Protein AF-A0A357T2C3-F1 (afdb_monomer_lite)

Sequence (129 aa):
MSRRLLSYALLLPLMLLILSYPTSTADFEMEFFIPERVEIGLSTEFVDLGLPQGAYPGYFEKQNAVRVDFRCNILADWEVRIYASDFYDGAKTIPISRLQWKTESSAYRGMSPAGGYEILARRRDYPPK

pLDDT: mean 86.33, std 9.84, range [54.88, 96.44]

Radius of gyration: 34.45 Å; chains: 1; bounding box: 68×46×99 Å

Secondary structure (DSSP, 8-state):
--HHHHHHHHHHHHHHHHHTS----------------EEEEES-S-----S-BSSSS-B---TT---EEEEE---S--EEEE----EEETTEEE-GGG-EE--TTS--EEPPPTT--EEEEEGGGS---

Structure (mmCIF, N/CA/C/O backbone):
data_AF-A0A357T2C3-F1
#
_entry.id   AF-A0A357T2C3-F1
#
loop_
_atom_site.group_PDB
_atom_site.id
_atom_site.type_symbol
_atom_site.label_atom_id
_atom_site.label_alt_id
_atom_site.label_comp_id
_atom_site.label_asym_id
_atom_site.label_entity_id
_atom_site.label_seq_id
_atom_site.pdbx_PDB_ins_code
_atom_site.Cartn_x
_atom_site.Cartn_y
_atom_site.Cartn_z
_atom_site.occupancy
_atom_site.B_iso_or_equiv
_atom_site.auth_seq_id
_atom_site.auth_comp_id
_atom_site.auth_asym_id
_atom_site.auth_atom_id
_atom_site.pdbx_PDB_model_num
ATOM 1 N N . MET A 1 1 ? -45.213 32.501 74.364 1.00 54.88 1 MET A N 1
ATOM 2 C CA . MET A 1 1 ? -45.268 31.455 73.314 1.00 54.88 1 MET A CA 1
ATOM 3 C C . MET A 1 1 ? -45.216 30.088 73.987 1.00 54.88 1 MET A C 1
ATOM 5 O O . MET A 1 1 ? -44.316 29.858 74.784 1.00 54.88 1 MET A O 1
ATOM 9 N N . SER A 1 2 ? -46.218 29.228 73.774 1.00 61.41 2 SER A N 1
ATOM 10 C CA . SER A 1 2 ? -46.320 27.908 74.425 1.00 61.41 2 SER A CA 1
ATOM 11 C C . SER A 1 2 ? -45.141 27.012 74.024 1.00 61.41 2 SER A C 1
ATOM 13 O O . SER A 1 2 ? -44.830 26.919 72.838 1.00 61.41 2 SER A O 1
ATOM 15 N N . ARG A 1 3 ? -44.502 26.327 74.988 1.00 66.44 3 ARG A N 1
ATOM 16 C CA . ARG A 1 3 ? -43.366 25.406 74.754 1.00 66.44 3 ARG A CA 1
ATOM 17 C C . ARG A 1 3 ? -43.637 24.395 73.632 1.00 66.44 3 ARG A C 1
ATOM 19 O O . ARG A 1 3 ? -42.711 24.043 72.917 1.00 66.44 3 ARG A O 1
ATOM 26 N N . ARG A 1 4 ? -44.903 24.008 73.434 1.00 65.62 4 ARG A N 1
ATOM 27 C CA . ARG A 1 4 ? -45.337 23.081 72.379 1.00 65.62 4 ARG A CA 1
ATOM 28 C C . ARG A 1 4 ? -45.152 23.656 70.969 1.00 65.62 4 ARG A C 1
ATOM 30 O O . ARG A 1 4 ? -44.708 22.936 70.087 1.00 65.62 4 ARG A O 1
ATOM 37 N N . LEU A 1 5 ? -45.422 24.949 70.760 1.00 65.25 5 LEU A N 1
ATOM 38 C CA . LEU A 1 5 ? -45.234 25.619 69.461 1.00 65.25 5 LEU A CA 1
ATOM 39 C C . LEU A 1 5 ? -43.753 25.695 69.067 1.00 65.25 5 LEU A C 1
ATOM 41 O O . LEU A 1 5 ? -43.426 25.533 67.897 1.00 65.25 5 LEU A O 1
ATOM 45 N N . LEU A 1 6 ? -42.863 25.883 70.049 1.00 69.25 6 LEU A N 1
ATOM 46 C CA . LEU A 1 6 ? -41.415 25.877 69.825 1.00 69.25 6 LEU A CA 1
ATOM 47 C C . LEU A 1 6 ? -40.919 24.482 69.406 1.00 69.25 6 LEU A C 1
ATOM 49 O O . LEU A 1 6 ? -40.076 24.367 68.523 1.00 69.25 6 LEU A O 1
ATOM 53 N N . SER A 1 7 ? -41.478 23.423 70.004 1.00 72.69 7 SER A N 1
ATOM 54 C CA . SER A 1 7 ? -41.167 22.031 69.658 1.00 72.69 7 SER A CA 1
ATOM 55 C C . SER A 1 7 ? -41.563 21.695 68.219 1.00 72.69 7 SER A C 1
ATOM 57 O O . SER A 1 7 ? -40.767 21.113 67.489 1.00 72.69 7 SER A O 1
ATOM 59 N N . TYR A 1 8 ? -42.762 22.101 67.785 1.00 74.88 8 TYR A N 1
ATOM 60 C CA . TYR A 1 8 ? -43.214 21.878 66.406 1.00 74.88 8 TYR A CA 1
ATOM 61 C C . TYR A 1 8 ? -42.397 22.677 65.385 1.00 74.88 8 TYR A C 1
ATOM 63 O O . TYR A 1 8 ? -42.058 22.146 64.329 1.00 74.88 8 TYR A O 1
ATOM 71 N N . ALA A 1 9 ? -42.021 23.916 65.720 1.00 81.19 9 ALA A N 1
ATOM 72 C CA . ALA A 1 9 ? -41.184 24.753 64.864 1.00 81.19 9 ALA A CA 1
ATOM 73 C C . ALA A 1 9 ? -39.766 24.185 64.659 1.00 81.19 9 ALA A C 1
ATOM 75 O O . ALA A 1 9 ? -39.162 24.445 63.626 1.00 81.19 9 ALA A O 1
ATOM 76 N N . LEU A 1 10 ? -39.249 23.397 65.611 1.00 81.75 10 LEU A N 1
ATOM 77 C CA . LEU A 1 10 ? -37.945 22.725 65.516 1.00 81.75 10 LEU A CA 1
ATOM 78 C C . LEU A 1 10 ? -38.022 21.338 64.859 1.00 81.75 10 LEU A C 1
ATOM 80 O O . LEU A 1 10 ? -37.068 20.908 64.216 1.00 81.75 10 LEU A O 1
ATOM 84 N N . LEU A 1 11 ? -39.157 20.645 64.977 1.00 84.31 11 LEU A N 1
ATOM 85 C CA . LEU A 1 11 ? -39.372 19.333 64.356 1.00 84.31 11 LEU A CA 1
ATOM 86 C C . LEU A 1 11 ? -39.505 19.412 62.831 1.00 84.31 11 LEU A C 1
ATOM 88 O O . LEU A 1 11 ? -39.011 18.532 62.129 1.00 84.31 11 LEU A O 1
ATOM 92 N N . LEU A 1 12 ? -40.142 20.466 62.316 1.00 83.38 12 LEU A N 1
ATOM 93 C CA . LEU A 1 12 ? -40.337 20.667 60.879 1.00 83.38 12 LEU A CA 1
ATOM 94 C C . LEU A 1 12 ? -39.015 20.793 60.085 1.00 83.38 12 LEU A C 1
ATOM 96 O O . LEU A 1 12 ? -38.851 20.055 59.113 1.00 83.38 12 LEU A O 1
ATOM 100 N N . PRO A 1 13 ? -38.047 21.656 60.466 1.00 84.25 13 PRO A N 1
ATOM 101 C CA . PRO A 1 13 ? -36.774 21.752 59.755 1.00 84.25 13 PRO A CA 1
ATOM 102 C C . PRO A 1 13 ? -35.929 20.486 59.912 1.00 84.25 13 PRO A C 1
ATOM 104 O O . PRO A 1 13 ? -35.223 20.119 58.979 1.00 84.25 13 PRO A O 1
ATOM 107 N N . LEU A 1 14 ? -36.035 19.783 61.047 1.00 83.50 14 LEU A N 1
ATOM 108 C CA . LEU A 1 14 ? -35.344 18.510 61.258 1.00 83.50 14 LEU A CA 1
ATOM 109 C C . LEU A 1 14 ? -35.865 17.421 60.305 1.00 83.50 14 LEU A C 1
ATOM 111 O O . LEU A 1 14 ? -35.074 16.716 59.687 1.00 83.50 14 LEU A O 1
ATOM 115 N N . MET A 1 15 ? -37.186 17.326 60.134 1.00 83.00 15 MET A N 1
ATOM 116 C CA . MET A 1 15 ? -37.818 16.446 59.143 1.00 83.00 15 MET A CA 1
ATOM 117 C C . MET A 1 15 ? -37.380 16.784 57.714 1.00 83.00 15 MET A C 1
ATOM 119 O O . MET A 1 15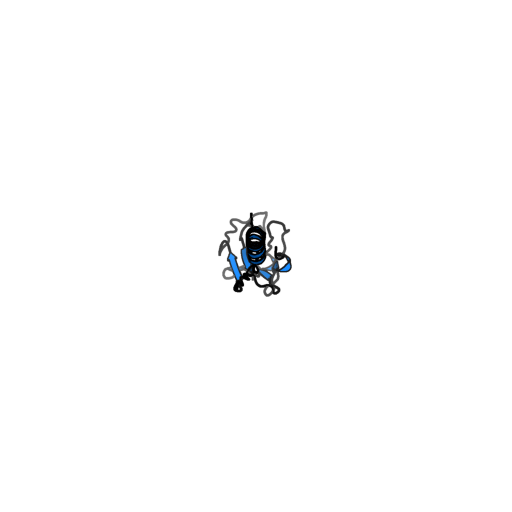 ? -37.029 15.885 56.955 1.00 83.00 15 MET A O 1
ATOM 123 N N . LEU A 1 16 ? -37.358 18.071 57.355 1.00 82.81 16 LEU A N 1
ATOM 124 C CA . LEU A 1 16 ? -36.911 18.524 56.033 1.00 82.81 16 LEU A CA 1
ATOM 125 C C . LEU A 1 16 ? -35.438 18.182 55.771 1.00 82.81 16 LEU A C 1
ATOM 127 O O . LEU A 1 16 ? -35.096 17.785 54.660 1.00 82.81 16 LEU A O 1
ATOM 131 N N . LEU A 1 17 ? -34.581 18.265 56.793 1.00 79.69 17 LEU A N 1
ATOM 132 C CA . LEU A 1 17 ? -33.179 17.853 56.700 1.00 79.69 17 LEU A CA 1
ATOM 133 C C . LEU A 1 17 ? -33.042 16.346 56.454 1.00 79.69 17 LEU A C 1
ATOM 135 O O . LEU A 1 17 ? -32.261 15.941 55.598 1.00 79.69 17 LEU A O 1
ATOM 139 N N . ILE A 1 18 ? -33.841 15.520 57.132 1.00 78.56 18 ILE A N 1
ATOM 140 C CA . ILE A 1 18 ? -33.851 14.063 56.921 1.00 78.56 18 ILE A CA 1
ATOM 141 C C . ILE A 1 18 ? -34.405 13.702 55.530 1.00 78.56 18 ILE A C 1
ATOM 143 O O . ILE A 1 18 ? -33.982 12.725 54.928 1.00 78.56 18 ILE A O 1
ATOM 147 N N . LEU A 1 19 ? -35.315 14.494 54.968 1.00 74.25 19 LEU A N 1
ATOM 148 C CA . LEU A 1 19 ? -35.802 14.299 53.595 1.00 74.25 19 LEU A CA 1
ATOM 149 C C . LEU A 1 19 ? -34.805 14.775 52.526 1.00 74.25 19 LEU A C 1
ATOM 151 O O . LEU A 1 19 ? -34.917 14.377 51.371 1.00 74.25 19 LEU A O 1
ATOM 155 N N . SER A 1 20 ? -33.835 15.612 52.902 1.00 71.19 20 SER A N 1
ATOM 156 C CA . SER A 1 20 ? -32.825 16.170 51.995 1.00 71.19 20 SER A CA 1
ATOM 157 C C . SER A 1 20 ? -31.602 15.275 51.770 1.00 71.19 20 SER A C 1
ATOM 159 O O . SER A 1 20 ? -30.688 15.687 51.054 1.00 71.19 20 SER A O 1
ATOM 161 N N . TYR A 1 21 ? -31.559 14.063 52.346 1.00 69.25 21 TYR A N 1
ATOM 162 C CA . TYR A 1 21 ? -30.493 13.117 52.014 1.00 69.25 21 TYR A CA 1
ATOM 163 C C . TYR A 1 21 ? -30.510 12.861 50.503 1.00 69.25 21 TYR A C 1
ATOM 165 O O . TYR A 1 21 ? -31.557 12.478 49.974 1.00 69.25 21 TYR A O 1
ATOM 173 N N . PRO A 1 22 ? -29.383 13.073 49.798 1.00 64.44 22 PRO A N 1
ATOM 174 C CA . PRO A 1 22 ? -29.312 12.786 48.380 1.00 64.44 22 PRO A CA 1
ATOM 175 C C . PRO A 1 22 ? -29.584 11.295 48.204 1.00 64.44 22 PRO A C 1
ATOM 177 O O . PRO A 1 22 ? -28.792 10.441 48.605 1.00 64.44 22 PRO A O 1
ATOM 180 N N . THR A 1 23 ? -30.754 10.981 47.657 1.00 66.25 23 THR A N 1
ATOM 181 C CA . THR A 1 23 ? -31.030 9.643 47.156 1.00 66.25 23 THR A CA 1
ATOM 182 C C . THR A 1 23 ? -30.085 9.444 45.982 1.00 66.25 23 THR A C 1
ATOM 184 O O . THR A 1 23 ? -30.011 10.300 45.105 1.00 66.25 23 THR A O 1
ATOM 187 N N . SER A 1 24 ? -29.270 8.393 46.086 1.00 65.88 24 SER A N 1
ATOM 188 C CA . SER A 1 24 ? -28.287 7.900 45.117 1.00 65.88 24 SER A CA 1
ATOM 189 C C . SER A 1 24 ? -28.356 8.569 43.743 1.00 65.88 24 SER A C 1
ATOM 191 O O . SER A 1 24 ? -29.386 8.504 43.072 1.00 65.88 24 SER A O 1
ATOM 193 N N . THR A 1 25 ? -27.240 9.126 43.271 1.00 63.69 25 THR A N 1
ATOM 194 C CA . THR A 1 25 ? -27.070 9.344 41.832 1.00 63.69 25 THR A CA 1
ATOM 195 C C . THR A 1 25 ? -27.352 8.015 41.136 1.00 63.69 25 THR A C 1
ATOM 197 O O . THR A 1 25 ? -26.780 6.991 41.509 1.00 63.69 25 THR A O 1
ATOM 200 N N . ALA A 1 26 ? -28.309 8.001 40.210 1.00 65.19 26 ALA A N 1
ATOM 201 C CA . ALA A 1 26 ? -28.511 6.846 39.354 1.00 65.19 26 ALA A CA 1
ATOM 202 C C . ALA A 1 26 ? -27.243 6.713 38.508 1.00 65.19 26 ALA A C 1
ATOM 204 O O . ALA A 1 26 ? -26.992 7.567 37.656 1.00 65.19 26 ALA A O 1
ATOM 205 N N . ASP A 1 27 ? -26.426 5.699 38.791 1.00 66.12 27 ASP A N 1
ATOM 206 C CA . ASP A 1 27 ? -25.329 5.325 37.908 1.00 66.12 27 ASP A CA 1
ATOM 207 C C . ASP A 1 27 ? -25.956 4.928 36.573 1.00 66.12 27 ASP A C 1
ATOM 209 O O . ASP A 1 27 ? -26.636 3.909 36.446 1.00 66.12 27 ASP A O 1
ATOM 213 N N . PHE A 1 28 ? -25.815 5.814 35.592 1.00 69.00 28 PHE A N 1
ATOM 214 C CA . PHE A 1 28 ? -26.224 5.558 34.226 1.00 69.00 28 PHE A CA 1
ATOM 215 C C . PHE A 1 28 ? -24.997 5.058 33.476 1.00 69.00 28 PHE A C 1
ATOM 217 O O . PHE A 1 28 ? -24.144 5.841 33.055 1.00 69.00 28 PHE A O 1
ATOM 224 N N . GLU A 1 29 ? -24.894 3.740 33.349 1.00 74.12 29 GLU A N 1
ATOM 225 C CA . GLU A 1 29 ? -23.874 3.096 32.535 1.00 74.12 29 GLU A CA 1
ATOM 226 C C . GLU A 1 29 ? -24.403 2.960 31.103 1.00 74.12 29 GLU A C 1
ATOM 228 O O . GLU A 1 29 ? -25.474 2.400 30.863 1.00 74.12 29 GLU A O 1
ATOM 233 N N . MET A 1 30 ? -23.677 3.536 30.147 1.00 74.81 30 MET A N 1
ATOM 234 C CA . MET A 1 30 ? -24.025 3.486 28.731 1.00 74.81 30 MET A CA 1
ATOM 235 C C . MET A 1 30 ? -23.060 2.544 28.022 1.00 74.81 30 MET A C 1
ATOM 237 O O . MET A 1 30 ? -21.892 2.874 27.820 1.00 74.81 30 MET A O 1
ATOM 241 N N . GLU A 1 31 ? -23.557 1.371 27.643 1.00 79.44 31 GLU A N 1
ATOM 242 C CA . GLU A 1 31 ? -22.796 0.398 26.869 1.00 79.44 31 GLU A CA 1
ATOM 243 C C . GLU A 1 31 ? -22.919 0.715 25.373 1.00 79.44 31 GLU A C 1
ATOM 245 O O . GLU A 1 31 ? -24.015 0.768 24.811 1.00 79.44 31 GLU A O 1
ATOM 250 N N . PHE A 1 32 ? -21.783 0.941 24.714 1.00 78.06 32 PHE A N 1
ATOM 251 C CA . PHE A 1 32 ? -21.724 1.120 23.268 1.00 78.06 32 PHE A CA 1
ATOM 252 C C . PHE A 1 32 ? -21.114 -0.112 22.616 1.00 78.06 32 PHE A C 1
ATOM 254 O O . PHE A 1 32 ? -19.954 -0.442 22.857 1.00 78.06 32 PHE A O 1
ATOM 261 N N . PHE A 1 33 ? -21.860 -0.737 21.709 1.00 79.38 33 PHE A N 1
ATOM 262 C CA . PHE A 1 33 ? -21.301 -1.745 20.821 1.00 79.38 33 PHE A CA 1
ATOM 263 C C . PHE A 1 33 ? -20.700 -1.070 19.585 1.00 79.38 33 PHE A C 1
ATOM 265 O O . PHE A 1 33 ? -21.420 -0.570 18.718 1.00 79.38 33 PHE A O 1
ATOM 272 N N . ILE A 1 34 ? -19.369 -1.048 19.501 1.00 79.81 34 ILE A N 1
ATOM 273 C CA . ILE A 1 34 ? -18.654 -0.606 18.301 1.00 79.81 34 ILE A CA 1
ATOM 274 C C . ILE A 1 34 ? -18.341 -1.858 17.471 1.00 79.81 34 ILE A C 1
ATOM 276 O O . ILE A 1 34 ? -17.498 -2.650 17.893 1.00 79.81 34 ILE A O 1
ATOM 280 N N . PRO A 1 35 ? -18.975 -2.058 16.301 1.00 83.69 35 PRO A N 1
ATOM 281 C CA . PRO A 1 35 ? -18.704 -3.227 15.473 1.00 83.69 35 PRO A CA 1
ATOM 282 C C . PRO A 1 35 ? -17.268 -3.210 14.943 1.00 83.69 35 PRO A C 1
ATOM 284 O O . PRO A 1 35 ? -16.695 -2.144 14.688 1.00 83.69 35 PRO A O 1
ATOM 287 N N . GLU A 1 36 ? -16.705 -4.397 14.726 1.00 88.31 36 GLU A N 1
ATOM 288 C CA . GLU A 1 36 ? -15.430 -4.547 14.030 1.00 88.31 36 GLU A CA 1
ATOM 289 C C . GLU A 1 36 ? -15.521 -3.968 12.614 1.00 88.31 36 GLU A C 1
ATOM 291 O O . GLU A 1 36 ? -16.503 -4.149 11.891 1.00 88.31 36 GLU A O 1
ATOM 296 N N . ARG A 1 37 ? -14.487 -3.231 12.222 1.00 88.38 37 ARG A N 1
ATOM 297 C CA . ARG A 1 37 ? -14.415 -2.495 10.969 1.00 88.38 37 ARG A CA 1
ATOM 298 C C . ARG A 1 37 ? -12.987 -2.524 10.454 1.00 88.38 37 ARG A C 1
ATOM 300 O O . ARG A 1 37 ? -12.067 -2.052 11.123 1.00 88.38 37 ARG A O 1
ATOM 307 N N . VAL A 1 38 ? -12.843 -3.046 9.240 1.00 91.94 38 VAL A N 1
ATOM 308 C CA . VAL A 1 38 ? -11.591 -3.080 8.485 1.00 91.94 38 VAL A CA 1
ATOM 309 C C . VAL A 1 38 ? -11.850 -2.435 7.134 1.00 91.94 38 VAL A C 1
ATOM 311 O O . VAL A 1 38 ? -12.668 -2.918 6.357 1.00 91.94 38 VAL A O 1
ATOM 314 N N . GLU A 1 39 ? -11.169 -1.330 6.866 1.00 93.88 39 GLU A N 1
ATOM 315 C CA . GLU A 1 39 ? -11.269 -0.594 5.611 1.00 93.88 39 GLU A CA 1
ATOM 316 C C . GLU A 1 39 ? -9.875 -0.297 5.084 1.00 93.88 39 GLU A C 1
ATOM 318 O O . GLU A 1 39 ? -8.982 0.083 5.844 1.00 93.88 39 GLU A O 1
ATOM 323 N N . ILE A 1 40 ? -9.714 -0.445 3.772 1.00 94.44 40 ILE A N 1
ATOM 324 C CA . ILE A 1 40 ? -8.523 -0.048 3.034 1.00 94.44 40 ILE A CA 1
ATOM 325 C C . ILE A 1 40 ? -8.962 0.709 1.783 1.00 94.44 40 ILE A C 1
ATOM 327 O O . ILE A 1 40 ? -9.882 0.292 1.082 1.00 94.44 40 ILE A O 1
ATOM 331 N N . GLY A 1 41 ? -8.319 1.838 1.532 1.00 95.00 41 GLY A N 1
ATOM 332 C CA . GLY A 1 41 ? -8.559 2.705 0.394 1.00 95.00 41 GLY A CA 1
ATOM 333 C C . GLY A 1 41 ? -7.239 3.111 -0.243 1.00 95.00 41 GLY A C 1
ATOM 334 O O . GLY A 1 41 ? -6.250 3.369 0.444 1.00 95.00 41 GLY A O 1
ATOM 335 N N . LEU A 1 42 ? -7.236 3.168 -1.569 1.00 96.00 42 LEU A N 1
ATOM 336 C CA . LEU A 1 42 ? -6.129 3.685 -2.361 1.00 96.00 42 LEU A CA 1
ATOM 337 C C . LEU A 1 42 ? -6.574 4.991 -3.013 1.00 96.00 42 LEU A C 1
ATOM 339 O O . LEU A 1 42 ? -7.713 5.104 -3.461 1.00 96.00 42 LEU A O 1
ATOM 343 N N . SER A 1 43 ? -5.680 5.975 -3.097 1.00 96.44 43 SER A N 1
ATOM 344 C CA . SER A 1 43 ? -5.992 7.240 -3.775 1.00 96.44 43 SER A CA 1
ATOM 345 C C . SER A 1 43 ? -6.204 7.098 -5.284 1.00 96.44 43 SER A C 1
ATOM 347 O O . SER A 1 43 ? -6.789 7.985 -5.897 1.00 96.44 43 SER A O 1
ATOM 349 N N . THR A 1 44 ? -5.672 6.037 -5.891 1.00 95.69 44 THR A N 1
ATOM 350 C CA . THR A 1 44 ? -5.765 5.753 -7.326 1.00 95.69 44 THR A CA 1
ATOM 351 C C . THR A 1 44 ? -5.586 4.257 -7.580 1.00 95.69 44 THR A C 1
ATOM 353 O O . THR A 1 44 ? -4.893 3.578 -6.822 1.00 95.69 44 THR A O 1
ATOM 356 N N . GLU A 1 45 ? -6.185 3.757 -8.658 1.00 92.19 45 GLU A N 1
ATOM 357 C CA . GLU A 1 45 ? -6.026 2.374 -9.131 1.00 92.19 45 GLU A CA 1
ATOM 358 C C . GLU A 1 45 ? -4.815 2.210 -10.059 1.00 92.19 45 GLU A C 1
ATOM 360 O O . GLU A 1 45 ? -4.269 1.117 -10.190 1.00 92.19 45 GLU A O 1
ATOM 365 N N . PHE A 1 46 ? -4.370 3.300 -10.690 1.00 91.19 46 PHE A N 1
ATOM 366 C CA . PHE A 1 46 ? -3.233 3.309 -11.605 1.00 91.19 46 PHE A CA 1
ATOM 367 C C . PHE A 1 46 ? -2.304 4.490 -11.323 1.00 91.19 46 PHE A C 1
ATOM 369 O O . PHE A 1 46 ? -2.730 5.562 -10.886 1.00 91.19 46 PHE A O 1
ATOM 376 N N . VAL A 1 47 ? -1.014 4.293 -11.588 1.00 91.81 4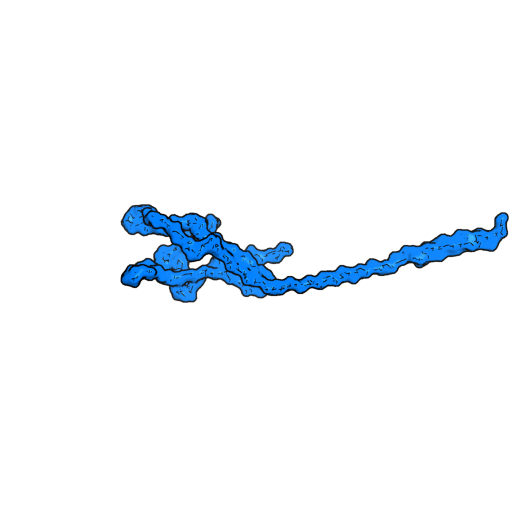7 VAL A N 1
ATOM 377 C CA . VAL A 1 47 ? 0.023 5.314 -11.424 1.00 91.81 47 VAL A CA 1
ATOM 378 C C . VAL A 1 47 ? 0.682 5.558 -12.769 1.00 91.81 47 VAL A C 1
ATOM 380 O O . VAL A 1 47 ? 1.291 4.656 -13.338 1.00 91.81 47 VAL A O 1
ATOM 383 N N . ASP A 1 48 ? 0.609 6.798 -13.242 1.00 91.62 48 ASP A N 1
ATOM 384 C CA . ASP A 1 48 ? 1.434 7.255 -14.354 1.00 91.62 48 ASP A CA 1
ATOM 385 C C . ASP A 1 48 ? 2.817 7.678 -13.833 1.00 91.62 48 ASP A C 1
ATOM 387 O O . ASP A 1 48 ? 2.960 8.650 -13.078 1.00 91.62 48 ASP A O 1
ATOM 391 N N . LEU A 1 49 ? 3.836 6.911 -14.223 1.00 89.88 49 LEU A N 1
ATOM 392 C CA . LEU A 1 49 ? 5.232 7.156 -13.865 1.00 89.88 49 LEU A CA 1
ATOM 393 C C . LEU A 1 49 ? 5.905 8.206 -14.764 1.00 89.88 49 LEU A C 1
ATOM 395 O O . LEU A 1 49 ? 6.992 8.677 -14.433 1.00 89.88 49 LEU A O 1
ATOM 399 N N . GLY A 1 50 ? 5.269 8.596 -15.872 1.00 90.62 50 GLY A N 1
ATOM 400 C CA . GLY A 1 50 ? 5.812 9.538 -16.840 1.00 90.62 50 GLY A CA 1
ATOM 401 C C . GLY A 1 50 ? 7.002 8.988 -17.632 1.00 90.62 50 GLY A C 1
ATOM 402 O O . GLY A 1 50 ? 7.108 7.795 -17.918 1.00 90.62 50 GLY A O 1
ATOM 403 N N . LEU A 1 51 ? 7.897 9.894 -18.031 1.00 90.94 51 LEU A N 1
ATOM 404 C CA . LEU A 1 51 ? 9.083 9.574 -18.828 1.00 90.94 51 LEU A CA 1
ATOM 405 C C . LEU A 1 51 ? 10.222 9.018 -17.954 1.00 90.94 51 LEU A C 1
ATOM 407 O O . LEU A 1 51 ? 10.341 9.401 -16.787 1.00 90.94 51 LEU A O 1
ATOM 411 N N . PRO A 1 52 ? 11.095 8.158 -18.512 1.00 91.38 52 PRO A N 1
ATOM 412 C CA . PRO A 1 52 ? 12.253 7.656 -17.785 1.00 91.38 52 PRO A CA 1
ATOM 413 C C . PRO A 1 52 ? 13.227 8.791 -17.445 1.00 91.38 52 PRO A C 1
ATOM 415 O O . PRO A 1 52 ? 13.454 9.709 -18.232 1.00 91.38 52 PRO A O 1
ATOM 418 N N . GLN A 1 53 ? 13.831 8.686 -16.270 1.00 92.31 53 GLN A N 1
ATOM 419 C CA . GLN A 1 53 ? 14.821 9.596 -15.710 1.00 92.31 53 GLN A CA 1
ATOM 420 C C . GLN A 1 53 ? 16.206 8.930 -15.686 1.00 92.31 53 GLN A C 1
ATOM 422 O O . GLN A 1 53 ? 16.320 7.705 -15.672 1.00 92.31 53 GLN A O 1
ATOM 427 N N . GLY A 1 54 ? 17.273 9.729 -15.648 1.00 89.06 54 GLY A N 1
ATOM 428 C CA . GLY A 1 54 ? 18.654 9.236 -15.562 1.00 89.06 54 GLY A CA 1
ATOM 429 C C . GLY A 1 54 ? 19.290 8.828 -16.901 1.00 89.06 54 GLY A C 1
ATOM 430 O O . GLY A 1 54 ? 18.657 8.838 -17.955 1.00 89.06 54 GLY A O 1
ATOM 431 N N . ALA A 1 55 ? 20.588 8.510 -16.853 1.00 83.56 55 ALA A N 1
ATOM 432 C CA . ALA A 1 55 ? 21.357 8.040 -18.007 1.00 83.56 55 ALA A CA 1
ATOM 433 C C . ALA A 1 55 ? 21.100 6.549 -18.277 1.00 83.56 55 ALA A C 1
ATOM 435 O O . ALA A 1 55 ? 20.779 5.799 -17.364 1.00 83.56 55 ALA A O 1
ATOM 436 N N . TYR A 1 56 ? 21.246 6.117 -19.531 1.00 80.06 56 TYR A N 1
ATOM 437 C CA . TYR A 1 56 ? 20.848 4.777 -19.966 1.00 80.06 56 TYR A CA 1
ATOM 438 C C . TYR A 1 56 ? 21.621 3.645 -19.244 1.00 80.06 56 TYR A C 1
ATOM 440 O O . TYR A 1 56 ? 22.854 3.651 -19.290 1.00 80.06 56 TYR A O 1
ATOM 448 N N . PRO A 1 57 ? 20.937 2.638 -18.653 1.00 77.56 57 PRO A N 1
ATOM 449 C CA . PRO A 1 57 ? 19.481 2.486 -18.569 1.00 77.56 57 PRO A CA 1
ATOM 450 C C . PRO A 1 57 ? 18.856 3.415 -17.514 1.00 77.56 57 PRO A C 1
ATOM 452 O O . PRO A 1 57 ? 19.263 3.415 -16.356 1.00 77.56 57 PRO A O 1
ATOM 455 N N . GLY A 1 58 ? 17.838 4.179 -17.925 1.00 88.69 58 GLY A N 1
ATOM 456 C CA . GLY A 1 58 ? 17.098 5.068 -17.029 1.00 88.69 58 GLY A CA 1
ATOM 457 C C . GLY A 1 58 ? 16.165 4.323 -16.065 1.00 88.69 58 GLY A C 1
ATOM 458 O O . GLY A 1 58 ? 16.012 3.103 -16.133 1.00 88.69 58 GLY A O 1
ATOM 459 N N . TYR A 1 59 ? 15.508 5.074 -15.185 1.00 91.25 59 TYR A N 1
ATOM 460 C CA . TYR A 1 59 ? 14.549 4.584 -14.197 1.00 91.25 59 TYR A CA 1
ATOM 461 C C . TYR A 1 59 ? 13.247 5.388 -14.240 1.00 91.25 59 TYR A C 1
ATOM 463 O O . TYR A 1 59 ? 13.220 6.530 -14.685 1.00 91.25 59 TYR A O 1
ATOM 471 N N . PHE A 1 60 ? 12.154 4.799 -13.767 1.00 92.12 60 PHE A N 1
ATOM 472 C CA . PHE A 1 60 ? 10.862 5.471 -13.649 1.00 92.12 60 PHE A CA 1
ATOM 473 C C . PHE A 1 60 ? 10.577 5.733 -12.171 1.00 92.12 60 PHE A C 1
ATOM 475 O O . PHE A 1 60 ? 10.642 4.808 -11.363 1.00 92.12 60 PHE A O 1
ATOM 482 N N . GLU A 1 61 ? 10.272 6.977 -11.808 1.00 92.88 61 GLU A N 1
ATOM 483 C CA . GLU A 1 61 ? 10.000 7.361 -10.421 1.00 92.88 61 GLU A CA 1
ATOM 484 C C . GLU A 1 61 ? 8.829 8.337 -10.351 1.00 92.88 61 GLU A C 1
ATOM 486 O O . GLU A 1 61 ? 8.793 9.350 -11.052 1.00 92.88 61 GLU A O 1
ATOM 491 N N . LYS A 1 62 ? 7.907 8.062 -9.426 1.00 93.81 62 LYS A N 1
ATOM 492 C CA . LYS A 1 62 ? 6.841 8.979 -9.041 1.00 93.81 62 LYS A CA 1
ATOM 493 C C . LYS A 1 62 ? 6.818 9.127 -7.524 1.00 93.81 62 LYS A C 1
ATOM 495 O O . LYS A 1 62 ? 6.629 8.154 -6.798 1.00 93.81 62 LYS A O 1
ATOM 500 N N . GLN A 1 63 ? 6.990 10.355 -7.046 1.00 91.81 63 GLN A N 1
ATOM 501 C CA . GLN A 1 63 ? 6.842 10.672 -5.626 1.00 91.81 63 GLN A CA 1
ATOM 502 C C . GLN A 1 63 ? 5.363 10.797 -5.265 1.00 91.81 63 GLN A C 1
ATOM 504 O O . GLN A 1 63 ? 4.569 11.272 -6.078 1.00 91.81 63 GLN A O 1
ATOM 509 N N . ASN A 1 64 ? 5.005 10.367 -4.051 1.00 90.75 64 ASN A N 1
ATOM 510 C CA . ASN A 1 64 ? 3.622 10.354 -3.559 1.00 90.75 64 ASN A CA 1
ATOM 511 C C . ASN A 1 64 ? 2.653 9.690 -4.554 1.00 90.75 64 ASN A C 1
ATOM 513 O O . ASN A 1 64 ? 1.543 10.165 -4.773 1.00 90.75 64 ASN A O 1
ATOM 517 N N . ALA A 1 65 ? 3.114 8.601 -5.181 1.00 93.50 65 ALA A N 1
ATOM 518 C CA . ALA A 1 65 ? 2.402 7.906 -6.249 1.00 93.50 65 ALA A CA 1
ATOM 519 C C . ALA A 1 65 ? 1.036 7.367 -5.807 1.00 93.50 65 ALA A C 1
ATOM 521 O O . ALA A 1 65 ? 0.072 7.427 -6.566 1.00 93.50 65 ALA A O 1
ATOM 522 N N . VAL A 1 66 ? 0.964 6.839 -4.583 1.00 94.56 66 VAL A N 1
ATOM 523 C CA . VAL A 1 66 ? -0.243 6.243 -4.007 1.00 94.56 66 VAL A CA 1
ATOM 524 C C . VAL A 1 66 ? -0.317 6.618 -2.533 1.00 94.56 66 VAL A C 1
ATOM 526 O O . VAL A 1 66 ? 0.651 6.427 -1.795 1.00 94.56 66 VAL A O 1
ATOM 529 N N . ARG A 1 67 ? -1.475 7.116 -2.092 1.00 94.56 67 ARG A N 1
ATOM 530 C CA . ARG A 1 67 ? -1.826 7.207 -0.673 1.00 94.56 67 ARG A CA 1
ATOM 531 C C . ARG A 1 67 ? -2.648 5.981 -0.292 1.00 94.56 67 ARG A C 1
ATOM 533 O O . ARG A 1 67 ? -3.603 5.644 -0.990 1.00 94.56 67 ARG A O 1
ATOM 540 N N . VAL A 1 68 ? -2.264 5.339 0.809 1.00 93.94 68 VAL A N 1
ATOM 541 C CA . VAL A 1 68 ? -2.975 4.198 1.394 1.00 93.94 68 VAL A CA 1
ATOM 542 C C . VAL A 1 68 ? -3.666 4.679 2.661 1.00 93.94 68 VAL A C 1
ATOM 544 O O . VAL A 1 68 ? -3.007 4.958 3.661 1.00 93.94 68 VAL A O 1
ATOM 547 N N . ASP A 1 69 ? -4.986 4.789 2.602 1.00 94.62 69 ASP A N 1
ATOM 548 C CA . ASP A 1 69 ? -5.833 5.118 3.743 1.00 94.62 69 ASP A CA 1
ATOM 549 C C . ASP A 1 69 ? -6.371 3.807 4.327 1.00 94.62 69 ASP A C 1
ATOM 551 O O . ASP A 1 69 ? -6.870 2.955 3.595 1.00 94.62 69 ASP A O 1
ATOM 555 N N . PHE A 1 70 ? -6.273 3.606 5.638 1.00 93.38 70 PHE A N 1
ATOM 556 C CA . PHE A 1 70 ? -6.826 2.411 6.271 1.00 93.38 70 PHE A CA 1
ATOM 557 C C . PHE A 1 70 ? -7.440 2.725 7.630 1.00 93.38 70 PHE A C 1
ATOM 559 O O . PHE A 1 70 ? -7.013 3.636 8.342 1.00 93.38 70 PHE A O 1
ATOM 566 N N . ARG A 1 71 ? -8.450 1.939 8.000 1.00 91.31 71 ARG A N 1
ATOM 567 C CA . ARG A 1 71 ? -9.105 1.995 9.306 1.00 91.31 71 ARG A CA 1
ATOM 568 C C . ARG A 1 71 ? -9.287 0.579 9.820 1.00 91.31 71 ARG A C 1
ATOM 570 O O . ARG A 1 71 ? -9.933 -0.234 9.172 1.00 91.31 71 ARG A O 1
ATOM 577 N N . CYS A 1 72 ? -8.739 0.306 10.997 1.00 90.50 72 CYS A N 1
ATOM 578 C CA . CYS A 1 72 ? -8.895 -0.969 11.682 1.00 90.50 72 CYS A CA 1
ATOM 579 C C . CYS A 1 72 ? -9.115 -0.704 13.171 1.00 90.50 72 CYS A C 1
ATOM 581 O O . CYS A 1 72 ? -8.286 -0.051 13.806 1.00 90.50 72 CYS A O 1
ATOM 583 N N . ASN A 1 73 ? -10.234 -1.173 13.721 1.00 88.44 73 ASN A N 1
ATOM 584 C CA . ASN A 1 73 ? -10.517 -1.122 15.162 1.00 88.44 73 ASN A CA 1
ATOM 585 C C . ASN A 1 73 ? -10.413 -2.497 15.842 1.00 88.44 73 ASN A C 1
ATOM 587 O O . ASN A 1 73 ? -10.738 -2.615 17.021 1.00 88.44 73 ASN A O 1
ATOM 591 N N . ILE A 1 74 ? -9.953 -3.521 15.119 1.00 89.00 74 ILE A N 1
ATOM 592 C CA . ILE A 1 74 ? -9.696 -4.844 15.683 1.00 89.00 74 ILE A CA 1
ATOM 593 C C . ILE A 1 74 ? -8.506 -4.742 16.647 1.00 89.00 74 ILE A C 1
ATOM 595 O O . ILE A 1 74 ? -7.456 -4.188 16.308 1.00 89.00 74 ILE A O 1
ATOM 599 N N . LEU A 1 75 ? -8.687 -5.265 17.864 1.00 84.31 75 LEU A N 1
ATOM 600 C CA . LEU A 1 75 ? -7.662 -5.253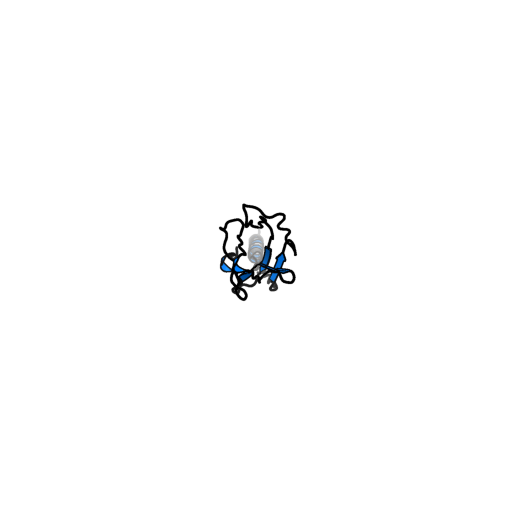 18.916 1.00 84.31 75 LEU A CA 1
ATOM 601 C C . LEU A 1 75 ? -6.583 -6.322 18.717 1.00 84.31 75 LEU A C 1
ATOM 603 O O . LEU A 1 75 ? -5.476 -6.156 19.225 1.00 84.31 75 LEU A O 1
ATOM 607 N N . ALA A 1 76 ? 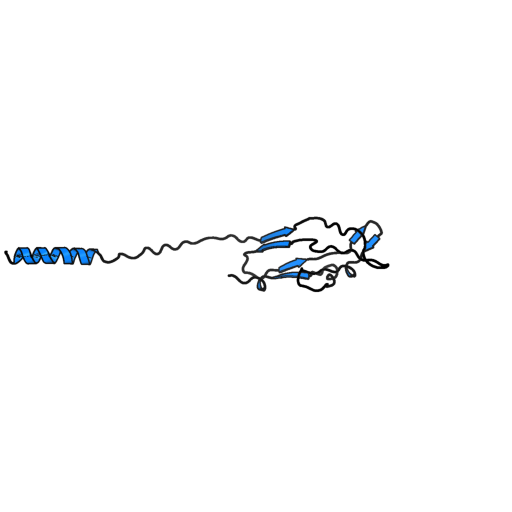-6.905 -7.396 17.992 1.00 88.62 76 ALA A N 1
ATOM 608 C CA . ALA A 1 76 ? -5.943 -8.416 17.596 1.00 88.62 76 ALA A CA 1
ATOM 609 C C . ALA A 1 76 ? -4.843 -7.837 16.688 1.00 88.62 76 ALA A C 1
ATOM 611 O O . ALA A 1 76 ? -4.996 -6.769 16.087 1.00 88.62 76 ALA A O 1
ATOM 612 N N . ASP A 1 77 ? -3.732 -8.564 16.578 1.00 91.69 77 ASP A N 1
ATOM 613 C CA . ASP A 1 77 ? -2.636 -8.174 15.698 1.00 91.69 77 ASP A CA 1
ATOM 614 C C . ASP A 1 77 ? -3.099 -8.094 14.238 1.00 91.69 77 ASP A C 1
ATOM 616 O O . ASP A 1 77 ? -3.716 -9.014 13.699 1.00 91.69 77 ASP A O 1
ATOM 620 N N . TRP A 1 78 ? -2.761 -6.982 13.585 1.00 92.56 78 TRP A N 1
ATOM 621 C CA . TRP A 1 78 ? -3.031 -6.746 12.171 1.00 92.56 78 TRP A CA 1
ATOM 622 C C . TRP A 1 78 ? -1.850 -6.058 11.490 1.00 92.56 78 TRP A C 1
ATOM 624 O O . TRP A 1 78 ? -1.050 -5.360 12.126 1.00 92.56 78 TRP A O 1
ATOM 634 N N . GLU A 1 79 ? -1.764 -6.245 10.173 1.00 95.56 79 GLU A N 1
ATOM 635 C CA . GLU A 1 79 ? -0.754 -5.635 9.312 1.00 95.56 79 GLU A CA 1
ATOM 636 C C . GLU A 1 79 ? -1.389 -5.161 8.001 1.00 95.56 79 GLU A C 1
ATOM 638 O O . GLU A 1 79 ? -2.202 -5.863 7.403 1.00 95.56 79 GLU A O 1
ATOM 643 N N . VAL A 1 80 ? -0.968 -3.994 7.522 1.00 94.25 80 VAL A N 1
ATOM 644 C CA . VAL A 1 80 ? -1.207 -3.541 6.151 1.00 94.25 80 VAL A CA 1
ATOM 645 C C . VAL A 1 80 ? 0.011 -3.930 5.332 1.00 94.25 80 VAL A C 1
ATOM 647 O O . VAL A 1 80 ? 1.135 -3.526 5.644 1.00 94.25 80 VAL A O 1
ATOM 650 N N . ARG A 1 81 ? -0.210 -4.737 4.298 1.00 94.81 81 ARG A N 1
ATOM 651 C CA . ARG A 1 81 ? 0.849 -5.341 3.490 1.00 94.81 81 ARG A CA 1
ATOM 652 C C . ARG A 1 81 ? 0.762 -4.863 2.051 1.00 94.81 81 ARG A C 1
ATOM 654 O O . ARG A 1 81 ? -0.333 -4.679 1.528 1.00 94.81 81 ARG A O 1
ATOM 661 N N . ILE A 1 82 ? 1.914 -4.730 1.410 1.00 93.44 82 ILE A N 1
ATOM 662 C CA . ILE A 1 82 ? 2.015 -4.575 -0.039 1.00 93.44 82 ILE A CA 1
ATOM 663 C C . ILE A 1 82 ? 2.756 -5.764 -0.627 1.00 93.44 82 ILE A C 1
ATOM 665 O O . ILE A 1 82 ? 3.718 -6.273 -0.056 1.00 93.44 82 ILE A O 1
ATOM 669 N N . TYR A 1 83 ? 2.299 -6.197 -1.787 1.00 94.00 83 TYR A N 1
ATOM 670 C CA . TYR A 1 83 ? 2.901 -7.259 -2.573 1.00 94.00 83 TYR A CA 1
ATOM 671 C C . TYR A 1 83 ? 2.889 -6.820 -4.034 1.00 94.00 83 TYR A C 1
ATOM 673 O O . TYR A 1 83 ? 2.117 -5.946 -4.429 1.00 94.00 83 TYR A O 1
ATOM 681 N N . ALA A 1 84 ? 3.774 -7.399 -4.829 1.00 93.44 84 ALA A N 1
ATOM 682 C CA . ALA A 1 84 ? 3.802 -7.171 -6.260 1.00 93.44 84 ALA A CA 1
ATOM 683 C C . ALA A 1 84 ? 4.195 -8.467 -6.967 1.00 93.44 84 ALA A C 1
ATOM 685 O O . ALA A 1 84 ? 4.512 -9.481 -6.341 1.00 93.44 84 ALA A O 1
ATOM 686 N N . SER A 1 85 ? 4.175 -8.412 -8.289 1.00 94.44 85 SER A N 1
ATOM 687 C CA . SER A 1 85 ? 4.693 -9.453 -9.168 1.00 94.44 85 SER A CA 1
ATOM 688 C C . SER A 1 85 ? 5.460 -8.788 -10.308 1.00 94.44 85 SER A C 1
ATOM 690 O O . SER A 1 85 ? 5.533 -7.558 -10.370 1.00 94.44 85 SER A O 1
ATOM 692 N N . ASP A 1 86 ? 6.067 -9.588 -11.176 1.00 94.00 86 ASP A N 1
ATOM 693 C CA . ASP A 1 86 ? 6.705 -9.064 -12.379 1.00 94.00 86 ASP A CA 1
ATOM 694 C C . ASP A 1 86 ? 5.686 -8.298 -13.239 1.00 94.00 86 ASP A C 1
ATOM 696 O O . ASP A 1 86 ? 4.518 -8.678 -13.336 1.00 94.00 86 ASP A O 1
ATOM 700 N N . PHE A 1 87 ? 6.128 -7.214 -13.874 1.00 90.06 87 PHE A N 1
ATOM 701 C CA . PHE A 1 87 ? 5.283 -6.443 -14.783 1.00 90.06 87 PHE A CA 1
ATOM 702 C C . PHE A 1 87 ? 5.398 -7.025 -16.187 1.00 90.06 87 PHE A C 1
ATOM 704 O O . PHE A 1 87 ? 6.507 -7.131 -16.717 1.00 90.06 87 PHE A O 1
ATOM 711 N N . TYR A 1 88 ? 4.263 -7.362 -16.794 1.00 91.75 88 TYR A N 1
ATOM 712 C CA . TYR A 1 88 ? 4.196 -7.987 -18.113 1.00 91.75 88 TYR A CA 1
ATOM 713 C C . TYR A 1 88 ? 3.540 -7.057 -19.135 1.00 91.75 88 TYR A C 1
ATOM 715 O O . TYR A 1 88 ? 2.471 -6.507 -18.884 1.00 91.75 88 TYR A O 1
ATOM 723 N N . ASP A 1 89 ? 4.163 -6.942 -20.305 1.00 88.25 89 ASP A N 1
ATOM 724 C CA . ASP A 1 89 ? 3.610 -6.306 -21.504 1.00 88.25 89 ASP A CA 1
ATOM 725 C C . ASP A 1 89 ? 3.899 -7.204 -22.719 1.00 88.25 89 ASP A C 1
ATOM 727 O O . ASP A 1 89 ? 4.957 -7.132 -23.357 1.00 88.25 89 ASP A O 1
ATOM 731 N N . GLY A 1 90 ? 2.989 -8.146 -22.983 1.00 92.06 90 GLY A N 1
ATOM 732 C CA . GLY A 1 90 ? 3.169 -9.177 -24.005 1.00 92.06 90 GLY A CA 1
ATOM 733 C C . GLY A 1 90 ? 4.413 -10.033 -23.742 1.00 92.06 90 GLY A C 1
ATOM 734 O O . GLY A 1 90 ? 4.474 -10.764 -22.759 1.00 92.06 90 GLY A O 1
ATOM 735 N N . ALA A 1 91 ? 5.410 -9.944 -24.627 1.00 92.75 91 ALA A N 1
ATOM 736 C CA . ALA A 1 91 ? 6.687 -10.656 -24.494 1.00 92.75 91 ALA A CA 1
ATOM 737 C C . ALA A 1 91 ? 7.733 -9.910 -23.639 1.00 92.75 91 ALA A C 1
ATOM 739 O O . ALA A 1 91 ? 8.845 -10.407 -23.457 1.00 92.75 91 ALA A O 1
ATOM 740 N N . LYS A 1 92 ? 7.423 -8.699 -23.160 1.00 91.75 92 LYS A N 1
ATOM 741 C CA . LYS A 1 92 ? 8.326 -7.892 -22.334 1.00 91.75 92 LYS A CA 1
ATOM 742 C C . LYS A 1 92 ? 7.995 -8.092 -20.861 1.00 91.75 92 LYS A C 1
ATOM 744 O O . LYS A 1 92 ? 6.829 -8.049 -20.472 1.00 91.75 92 LYS A O 1
ATOM 749 N N . THR A 1 93 ? 9.035 -8.230 -20.045 1.00 93.12 93 THR A N 1
ATOM 750 C CA . THR A 1 93 ? 8.900 -8.376 -18.595 1.00 93.12 93 THR A CA 1
ATOM 751 C C . THR A 1 93 ? 9.865 -7.447 -17.875 1.00 93.12 93 THR A C 1
ATOM 753 O O . THR A 1 93 ? 11.062 -7.427 -18.177 1.00 93.12 93 THR A O 1
ATOM 756 N N . ILE A 1 94 ? 9.357 -6.695 -16.899 1.00 90.50 94 ILE A N 1
ATOM 757 C CA . ILE A 1 94 ? 10.182 -6.003 -15.907 1.00 90.50 94 ILE A CA 1
ATOM 758 C C . ILE A 1 94 ? 10.125 -6.834 -14.623 1.00 90.50 94 ILE A C 1
ATOM 760 O O . ILE A 1 94 ? 9.059 -6.910 -14.007 1.00 90.50 94 ILE A O 1
ATOM 764 N N . PRO A 1 95 ? 11.237 -7.469 -14.211 1.00 93.75 95 PRO A N 1
ATOM 765 C CA . PRO A 1 95 ? 11.232 -8.311 -13.027 1.00 93.75 95 PRO A CA 1
ATOM 766 C C . PRO A 1 95 ? 11.044 -7.472 -11.759 1.00 93.75 95 PRO A C 1
ATOM 768 O O . PRO A 1 95 ? 11.636 -6.397 -11.622 1.00 93.75 95 PRO A O 1
ATOM 771 N N . ILE A 1 96 ? 10.283 -8.002 -10.802 1.00 95.00 96 ILE A N 1
ATOM 772 C CA . ILE A 1 96 ? 10.005 -7.389 -9.496 1.00 95.00 96 ILE A CA 1
ATOM 773 C C . ILE A 1 96 ? 11.279 -7.057 -8.716 1.00 95.00 96 ILE A C 1
ATOM 775 O O . ILE A 1 96 ? 11.300 -6.103 -7.946 1.00 95.00 96 ILE A O 1
ATOM 779 N N . SER A 1 97 ? 12.380 -7.772 -8.967 1.00 94.69 97 SER A N 1
ATOM 780 C CA . SER A 1 97 ? 13.691 -7.489 -8.369 1.00 94.69 97 SER A CA 1
ATOM 781 C C . SER A 1 97 ? 14.243 -6.098 -8.708 1.00 94.69 97 SER A C 1
ATOM 783 O O . SER A 1 97 ? 15.161 -5.626 -8.039 1.00 94.69 97 SER A O 1
ATOM 785 N N . ARG A 1 98 ? 13.695 -5.429 -9.732 1.00 93.06 98 ARG A N 1
ATOM 786 C CA . ARG A 1 98 ? 14.020 -4.040 -10.096 1.00 93.06 98 ARG A CA 1
ATOM 787 C C . ARG A 1 98 ? 13.074 -3.014 -9.475 1.00 93.06 98 ARG A C 1
ATOM 789 O O . ARG A 1 98 ? 13.345 -1.821 -9.577 1.00 93.06 98 ARG A O 1
ATOM 796 N N . LEU A 1 99 ? 11.974 -3.449 -8.861 1.00 93.38 99 LEU A N 1
ATOM 797 C CA . LEU A 1 99 ? 11.024 -2.557 -8.215 1.00 93.38 99 LEU A CA 1
ATOM 798 C C . LEU A 1 99 ? 11.573 -2.116 -6.859 1.00 93.38 99 LEU A C 1
ATOM 800 O O . LEU A 1 99 ? 11.935 -2.935 -6.011 1.00 93.38 99 LEU A O 1
ATOM 804 N N . GLN A 1 100 ? 11.588 -0.806 -6.652 1.00 93.94 100 GLN A N 1
ATOM 805 C CA . GLN A 1 100 ? 11.905 -0.193 -5.373 1.00 93.94 100 GLN A CA 1
ATOM 806 C C . GLN A 1 100 ? 10.760 0.704 -4.932 1.00 93.94 100 GLN A C 1
ATOM 808 O O . GLN A 1 100 ? 10.036 1.269 -5.750 1.00 93.94 100 GLN A O 1
ATOM 813 N N . TRP A 1 101 ? 10.612 0.846 -3.624 1.00 93.31 101 TRP A N 1
ATOM 814 C CA . TRP A 1 101 ? 9.577 1.674 -3.031 1.00 93.31 101 TRP A CA 1
ATOM 815 C C . TRP A 1 101 ? 10.077 2.303 -1.734 1.00 93.31 101 TRP A C 1
ATOM 817 O O . TRP A 1 101 ? 11.062 1.858 -1.139 1.00 93.31 101 TRP A O 1
ATOM 827 N N . LYS A 1 102 ? 9.386 3.353 -1.299 1.00 93.75 102 LYS A N 1
ATOM 828 C CA . LYS A 1 102 ? 9.603 4.005 -0.009 1.00 93.75 102 LYS A CA 1
ATOM 829 C C . LYS A 1 102 ? 8.308 4.636 0.485 1.00 93.75 102 LYS A C 1
ATOM 831 O O . LYS A 1 102 ? 7.460 5.028 -0.314 1.00 93.75 102 LYS A O 1
ATOM 836 N N . THR A 1 103 ? 8.176 4.757 1.798 1.00 91.88 103 THR A N 1
ATOM 837 C CA . THR A 1 103 ? 7.273 5.736 2.418 1.00 91.88 103 THR A CA 1
ATOM 838 C C . THR A 1 103 ? 7.942 7.112 2.452 1.00 91.88 103 THR A C 1
ATOM 840 O O . THR A 1 103 ? 9.158 7.209 2.282 1.00 91.88 103 THR A O 1
ATOM 843 N N . GLU A 1 104 ? 7.166 8.166 2.706 1.00 86.81 104 GLU A N 1
ATOM 844 C CA . GLU A 1 104 ? 7.627 9.564 2.734 1.00 86.81 104 GLU A CA 1
ATOM 845 C C . GLU A 1 104 ? 8.907 9.784 3.563 1.00 86.81 104 GLU A C 1
ATOM 847 O O . GLU A 1 104 ? 9.802 10.512 3.142 1.00 86.81 104 GLU A O 1
ATOM 852 N N . SER A 1 105 ? 9.035 9.097 4.701 1.00 82.62 105 SER A N 1
ATOM 853 C CA . SER A 1 105 ? 10.143 9.248 5.650 1.00 82.62 105 SER A CA 1
ATOM 854 C C . SER A 1 105 ? 11.246 8.187 5.539 1.00 82.62 105 SER A C 1
ATOM 856 O O . SER A 1 105 ? 12.175 8.195 6.346 1.00 82.62 105 SER A O 1
ATOM 858 N N . SER A 1 106 ? 11.169 7.260 4.578 1.00 88.56 106 SER A N 1
ATOM 859 C CA . SER A 1 106 ? 12.095 6.118 4.486 1.00 88.56 106 SER A CA 1
ATOM 860 C C . SER A 1 106 ? 12.998 6.159 3.252 1.00 88.56 106 SER A C 1
ATOM 862 O O . SER A 1 106 ? 12.706 6.815 2.251 1.00 88.56 106 SER A O 1
ATOM 864 N N . ALA A 1 107 ? 14.116 5.435 3.323 1.00 93.88 107 ALA A N 1
ATOM 865 C CA . ALA A 1 107 ? 14.955 5.174 2.162 1.00 93.88 107 ALA A CA 1
ATOM 866 C C . ALA A 1 107 ? 14.279 4.183 1.202 1.00 93.88 107 ALA A C 1
ATOM 868 O O . ALA A 1 107 ? 13.419 3.393 1.597 1.00 93.88 107 ALA A O 1
ATOM 869 N N . TYR A 1 108 ? 14.715 4.203 -0.058 1.00 93.69 108 TYR A N 1
ATOM 870 C CA . TYR A 1 108 ? 14.316 3.197 -1.033 1.00 93.69 108 TYR A CA 1
ATOM 871 C C . TYR A 1 108 ? 14.731 1.799 -0.584 1.00 93.69 108 TYR A C 1
ATOM 873 O O . TYR A 1 108 ? 15.871 1.566 -0.179 1.00 93.69 108 TYR A O 1
ATOM 881 N N . ARG A 1 109 ? 13.797 0.862 -0.706 1.00 94.12 109 ARG A N 1
ATOM 882 C CA . ARG A 1 109 ? 14.008 -0.566 -0.476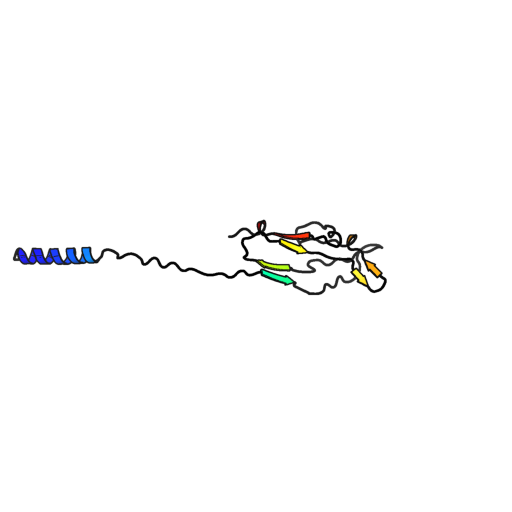 1.00 94.12 109 ARG A CA 1
ATOM 883 C C . ARG A 1 109 ? 13.458 -1.359 -1.649 1.00 94.12 109 ARG A C 1
ATOM 885 O O . ARG A 1 109 ? 12.480 -0.953 -2.276 1.00 94.12 109 ARG A O 1
ATOM 892 N N . GLY A 1 110 ? 14.114 -2.474 -1.949 1.00 94.12 110 GLY A N 1
ATOM 893 C CA . GLY A 1 110 ? 13.630 -3.420 -2.948 1.00 94.12 110 GLY A CA 1
ATOM 894 C C . GLY A 1 110 ? 12.303 -4.035 -2.519 1.00 94.12 110 GLY A C 1
ATOM 895 O O . GLY A 1 110 ? 12.018 -4.152 -1.326 1.00 94.12 110 GLY A O 1
ATOM 896 N N . MET A 1 111 ? 11.489 -4.410 -3.496 1.00 95.25 111 MET A N 1
ATOM 897 C CA . MET A 1 111 ? 10.289 -5.186 -3.235 1.00 95.25 111 MET A CA 1
ATOM 898 C C . MET A 1 111 ? 10.650 -6.639 -2.910 1.00 95.25 111 MET A C 1
ATOM 900 O O . MET A 1 111 ? 11.556 -7.211 -3.523 1.00 95.25 111 MET A O 1
ATOM 904 N N . SER A 1 112 ? 9.924 -7.245 -1.969 1.00 94.50 112 SER A N 1
ATOM 905 C CA . SER A 1 112 ? 10.002 -8.687 -1.727 1.00 94.50 112 SER A CA 1
ATOM 906 C C . SER A 1 112 ? 9.749 -9.482 -3.022 1.00 94.50 112 SER A C 1
ATOM 908 O O . SER A 1 112 ? 8.930 -9.050 -3.839 1.00 94.50 112 SER A O 1
ATOM 910 N N . PRO A 1 113 ? 10.406 -10.644 -3.223 1.00 92.62 113 PRO A N 1
ATOM 911 C CA . PRO A 1 113 ? 10.146 -11.517 -4.368 1.00 92.62 113 PRO A CA 1
ATOM 912 C C . PRO A 1 113 ? 8.673 -11.926 -4.474 1.00 92.62 113 PRO A C 1
ATOM 914 O O . PRO A 1 113 ? 7.930 -11.860 -3.495 1.00 92.62 113 PRO A O 1
ATOM 917 N N . ALA A 1 114 ? 8.264 -12.409 -5.649 1.00 90.50 114 ALA A N 1
ATOM 918 C CA . ALA A 1 114 ? 6.905 -12.898 -5.867 1.00 90.50 114 ALA A CA 1
ATOM 919 C C . ALA A 1 114 ? 6.504 -13.942 -4.802 1.00 90.50 114 ALA A C 1
ATOM 921 O O . ALA A 1 114 ? 7.248 -14.882 -4.525 1.00 90.50 114 ALA A O 1
ATOM 922 N N . GLY A 1 115 ? 5.330 -13.753 -4.192 1.00 90.12 115 GLY A N 1
ATOM 923 C CA . GLY A 1 115 ? 4.844 -14.549 -3.056 1.00 90.12 115 GLY A CA 1
ATOM 924 C C . GLY A 1 115 ? 5.247 -14.009 -1.676 1.00 90.12 115 GLY A C 1
ATOM 925 O O . GLY A 1 115 ? 4.658 -14.404 -0.673 1.00 90.12 115 GLY A O 1
ATOM 926 N N . GLY A 1 116 ? 6.205 -13.083 -1.618 1.00 93.62 116 GLY A N 1
ATOM 927 C CA . GLY A 1 116 ? 6.523 -12.296 -0.432 1.00 93.62 116 GLY A CA 1
ATOM 928 C C . GLY A 1 116 ? 5.682 -11.023 -0.328 1.00 93.62 116 GLY A C 1
ATOM 929 O O . GLY A 1 116 ? 4.900 -10.678 -1.216 1.00 93.62 116 GLY A O 1
ATOM 930 N N . TYR A 1 117 ? 5.854 -10.311 0.781 1.00 95.31 117 TYR A N 1
ATOM 931 C CA . TYR A 1 117 ? 5.184 -9.043 1.031 1.00 95.31 117 TYR A CA 1
ATOM 932 C C . TYR A 1 117 ? 6.048 -8.143 1.901 1.00 95.31 117 TYR A C 1
ATOM 934 O O . TYR A 1 117 ? 6.867 -8.602 2.694 1.00 95.31 117 TYR A O 1
ATOM 942 N N . GLU A 1 118 ? 5.786 -6.850 1.802 1.00 93.69 118 GLU A N 1
ATOM 943 C CA . GLU A 1 118 ? 6.333 -5.853 2.700 1.00 93.69 118 GLU A CA 1
ATOM 944 C C . GLU A 1 118 ? 5.239 -5.255 3.576 1.00 93.69 118 GLU A C 1
ATOM 946 O O . GLU A 1 118 ? 4.059 -5.259 3.223 1.00 93.69 118 GLU A O 1
ATOM 951 N N . ILE A 1 119 ? 5.630 -4.717 4.728 1.00 93.75 119 ILE A N 1
ATOM 952 C CA . ILE A 1 119 ? 4.690 -4.188 5.715 1.00 93.75 119 ILE A CA 1
ATOM 953 C C . ILE A 1 119 ? 4.710 -2.659 5.685 1.00 93.75 119 ILE A C 1
ATOM 955 O O . ILE A 1 119 ? 5.756 -2.039 5.884 1.00 93.75 119 ILE A O 1
ATOM 959 N N . LEU A 1 120 ? 3.537 -2.064 5.452 1.00 92.25 120 LEU A N 1
ATOM 960 C CA . LEU A 1 120 ? 3.304 -0.619 5.506 1.00 92.25 120 LEU A CA 1
ATOM 961 C C . LEU A 1 120 ? 2.995 -0.137 6.921 1.00 92.25 120 LEU A C 1
ATOM 963 O O . LEU A 1 120 ? 3.502 0.899 7.337 1.00 92.25 120 LEU A O 1
ATOM 967 N N . ALA A 1 121 ? 2.153 -0.881 7.634 1.00 91.88 121 ALA A N 1
ATOM 968 C CA . ALA A 1 121 ? 1.669 -0.521 8.960 1.00 91.88 121 ALA A CA 1
ATOM 969 C C . ALA A 1 121 ? 1.333 -1.777 9.760 1.00 91.88 121 ALA A C 1
ATOM 971 O O . ALA A 1 121 ? 0.918 -2.788 9.192 1.00 91.88 121 ALA A O 1
ATOM 972 N N . ARG A 1 122 ? 1.479 -1.709 11.081 1.00 93.44 122 ARG A N 1
ATOM 973 C CA . ARG A 1 122 ? 1.079 -2.764 12.017 1.00 93.44 122 ARG A CA 1
ATOM 974 C C . ARG A 1 122 ? 0.276 -2.184 13.162 1.00 93.44 122 ARG A C 1
ATOM 976 O O . ARG A 1 122 ? 0.465 -1.027 13.527 1.00 93.44 122 ARG A O 1
ATOM 983 N N . ARG A 1 123 ? -0.510 -3.021 13.840 1.00 91.31 123 ARG A N 1
ATOM 984 C CA . ARG A 1 123 ? -1.249 -2.615 15.046 1.00 91.31 123 ARG A CA 1
ATOM 985 C C . ARG A 1 123 ? -0.378 -1.905 16.085 1.00 91.31 123 ARG A C 1
ATOM 987 O O . ARG A 1 123 ? -0.785 -0.892 16.650 1.00 91.31 123 ARG A O 1
ATOM 994 N N . ARG A 1 124 ? 0.826 -2.408 16.350 1.00 90.94 124 ARG A N 1
ATOM 995 C CA . ARG A 1 124 ? 1.733 -1.812 17.347 1.00 90.94 124 ARG A CA 1
ATOM 996 C C . ARG A 1 124 ? 2.183 -0.385 17.014 1.00 90.94 124 ARG A C 1
ATOM 998 O O . ARG A 1 124 ? 2.553 0.340 17.928 1.00 90.94 124 ARG A O 1
ATOM 1005 N N . ASP A 1 125 ? 2.108 0.017 15.746 1.00 89.50 125 ASP A N 1
ATOM 1006 C CA . ASP A 1 125 ? 2.471 1.367 15.304 1.00 89.50 125 ASP A CA 1
ATOM 1007 C C . ASP A 1 125 ? 1.355 2.386 15.640 1.00 89.50 125 ASP A C 1
ATOM 1009 O O . ASP A 1 125 ? 1.583 3.594 15.616 1.00 89.50 125 ASP A O 1
ATOM 1013 N N . TYR A 1 126 ? 0.157 1.900 16.004 1.00 86.44 126 TYR A N 1
ATOM 1014 C CA . TYR A 1 126 ? -1.041 2.687 16.315 1.00 86.44 126 TYR A CA 1
ATOM 1015 C C . TYR A 1 126 ? -1.600 2.284 17.691 1.00 86.44 126 TYR A C 1
ATOM 1017 O O . TYR A 1 126 ? -2.577 1.530 17.771 1.00 86.44 126 TYR A O 1
ATOM 1025 N N . PRO A 1 127 ? -0.972 2.723 18.799 1.00 77.25 127 PRO A N 1
ATOM 1026 C CA . PRO A 1 127 ? -1.500 2.469 20.132 1.00 77.25 127 PRO A CA 1
ATOM 1027 C C . PRO A 1 127 ? -2.876 3.137 20.312 1.00 77.25 127 PRO A C 1
ATOM 1029 O O . PRO A 1 127 ? -3.131 4.180 19.702 1.00 77.25 127 PRO A O 1
ATOM 1032 N N . PRO A 1 128 ? -3.766 2.561 21.144 1.00 70.94 128 PRO A N 1
ATOM 1033 C CA . PRO A 1 128 ? -5.003 3.233 21.516 1.00 70.94 128 PRO A CA 1
ATOM 1034 C C . PRO A 1 128 ? -4.630 4.542 22.215 1.00 70.94 128 PRO A C 1
ATOM 1036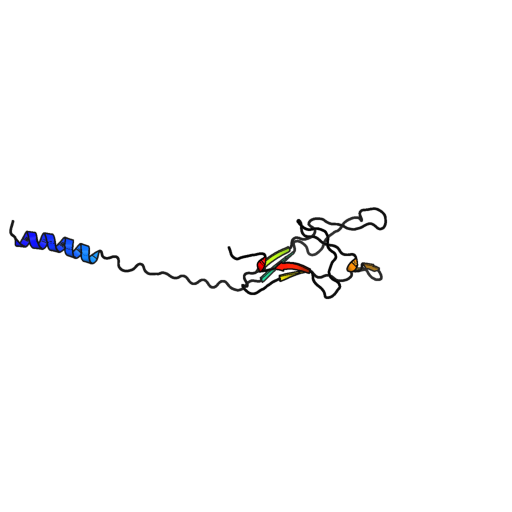 O O . PRO A 1 128 ? -3.715 4.553 23.043 1.00 70.94 128 PRO A O 1
ATOM 1039 N N . LYS A 1 129 ? -5.291 5.633 21.832 1.00 60.28 129 LYS A N 1
ATOM 1040 C CA . LYS A 1 129 ? -5.177 6.910 22.539 1.00 60.28 129 LYS A CA 1
ATOM 1041 C C . LYS A 1 129 ? -6.037 6.904 23.790 1.00 60.28 129 LYS A C 1
ATOM 1043 O O . LYS A 1 129 ? -7.120 6.282 23.727 1.00 60.28 129 LYS A O 1
#

Foldseek 3Di:
DDPVVVVVVVVVVVVVVVVPDPDDDPPDDDDDDDDWDKDKDKPDPDFDQDDFDDDPVTHGDDPPRIDIDIDGPDPDKDFDKDADAWDDDPPDTDGQQPDWDDDPPDDIDGGDYHVDIDTPDIPVVPDDD